Protein AF-A0A816E0L8-F1 (afdb_monomer_lite)

Radius of gyration: 27.02 Å; chains: 1; bounding box: 52×31×82 Å

Sequence (98 aa):
MATENIKGEQQKRLEARKTYIEQHIKPLPDFASQSDANILAYCKELQQQLQQHEETRYDFEIKIRKQDYDINELTIKINDIKGKFVKPSLKKVSKTEQ

Organism: NCBI:txid1234261

InterPro domains:
  IPR001978 Troponin [PF00992] (2-98)
  IPR038077 Troponin domain superfamily [G3DSA:1.20.5.350] (1-98)
  IPR038077 Troponin domain superfamily [SSF90250] (2-96)
  IPR050875 Troponin I [PTHR13738] (2-92)

Foldseek 3Di:
DVVVVVVVVVVVVVVVVVVVCVVPDDPDDDPVPDDPVVVVVVVVVVVVVVVVVVVVVVVVVVVVVVVVVVVVVVVVVVDVVCDPDPPDDDDDDDDDDD

Secondary structure (DSSP, 8-state):
-HHHHHHHHHHHHHHHHHHHHHHHSPPPP-STTS-HHHHHHHHHHHHHHHHHHHHHHHHHHHHHHHHHHHHHHHHHHHHHHH-S--------------

Structure (mmCIF, N/CA/C/O backbone):
data_AF-A0A816E0L8-F1
#
_entry.id   AF-A0A816E0L8-F1
#
loop_
_atom_site.group_PDB
_atom_site.id
_atom_site.type_symbol
_atom_site.label_atom_id
_atom_site.label_alt_id
_atom_site.label_comp_id
_atom_site.label_asym_id
_atom_site.label_entity_id
_atom_site.label_seq_id
_atom_site.pdbx_PDB_ins_code
_atom_site.Cartn_x
_atom_site.Cartn_y
_atom_site.Cartn_z
_atom_site.occupancy
_atom_site.B_iso_or_equiv
_atom_site.auth_seq_id
_atom_site.auth_comp_id
_atom_site.auth_asym_id
_atom_site.auth_atom_id
_atom_site.pdbx_PDB_model_num
ATOM 1 N N . MET A 1 1 ? 6.184 7.400 30.209 1.00 63.25 1 MET A N 1
ATOM 2 C CA . MET A 1 1 ? 5.754 5.990 29.998 1.00 63.25 1 MET A CA 1
ATOM 3 C C . MET A 1 1 ? 4.806 5.810 28.807 1.00 63.25 1 MET A C 1
ATOM 5 O O . MET A 1 1 ? 5.293 5.378 27.775 1.00 63.25 1 MET A O 1
ATOM 9 N N . ALA A 1 2 ? 3.511 6.163 28.854 1.00 72.25 2 ALA A N 1
ATOM 10 C CA . ALA A 1 2 ? 2.610 5.941 27.700 1.00 72.25 2 ALA A CA 1
ATOM 11 C C . ALA A 1 2 ? 2.994 6.758 26.446 1.00 72.25 2 ALA A C 1
ATOM 13 O O . ALA A 1 2 ? 3.036 6.235 25.339 1.00 72.25 2 ALA A O 1
ATOM 14 N N . THR A 1 3 ? 3.343 8.031 26.626 1.00 75.44 3 THR A N 1
ATOM 15 C CA . THR A 1 3 ? 3.754 8.936 25.540 1.00 75.44 3 THR A CA 1
ATOM 16 C C . THR A 1 3 ? 5.124 8.595 24.949 1.00 75.44 3 THR A C 1
ATOM 18 O O . THR A 1 3 ? 5.308 8.707 23.741 1.00 75.44 3 THR A O 1
ATOM 21 N N . GLU A 1 4 ? 6.075 8.147 25.769 1.00 76.81 4 GLU A N 1
ATOM 22 C CA . GLU A 1 4 ? 7.371 7.627 25.300 1.00 76.81 4 GLU A CA 1
ATOM 23 C C . GLU A 1 4 ? 7.215 6.341 24.490 1.00 76.81 4 GLU A C 1
ATOM 25 O O . GLU A 1 4 ? 7.819 6.230 23.427 1.00 76.81 4 GLU A O 1
ATOM 30 N N . ASN A 1 5 ? 6.362 5.412 24.933 1.00 82.19 5 ASN A N 1
ATOM 31 C CA . ASN A 1 5 ? 6.102 4.177 24.194 1.00 82.19 5 ASN A CA 1
ATOM 32 C C . ASN A 1 5 ? 5.481 4.462 22.816 1.00 82.19 5 ASN A C 1
ATOM 34 O O . ASN A 1 5 ? 5.925 3.885 21.828 1.00 82.19 5 ASN A O 1
ATOM 38 N N . ILE A 1 6 ? 4.529 5.402 22.727 1.00 83.50 6 ILE A N 1
ATOM 39 C CA . ILE A 1 6 ? 3.923 5.817 21.447 1.00 83.50 6 ILE A CA 1
ATOM 40 C C . ILE A 1 6 ? 4.976 6.414 20.504 1.00 83.50 6 ILE A C 1
ATOM 42 O O . ILE A 1 6 ? 5.021 6.058 19.328 1.00 83.50 6 ILE A O 1
ATOM 46 N N . LYS A 1 7 ? 5.852 7.293 21.008 1.00 84.06 7 LYS A N 1
ATOM 47 C CA . LYS A 1 7 ? 6.938 7.876 20.201 1.00 84.06 7 LYS A CA 1
ATOM 48 C C . LYS A 1 7 ? 7.928 6.810 19.726 1.00 84.06 7 LYS A C 1
ATOM 50 O O . LYS A 1 7 ? 8.318 6.816 18.561 1.00 84.06 7 LYS A O 1
ATOM 55 N N . GLY A 1 8 ? 8.301 5.880 20.604 1.00 87.00 8 GLY A N 1
ATOM 56 C CA . GLY A 1 8 ? 9.184 4.767 20.263 1.00 87.00 8 GLY A CA 1
ATOM 57 C C . GLY A 1 8 ? 8.587 3.840 19.200 1.00 87.00 8 GLY A C 1
ATOM 58 O O . GLY A 1 8 ? 9.286 3.433 18.276 1.00 87.00 8 GLY A O 1
ATOM 59 N N . GLU A 1 9 ? 7.292 3.534 19.281 1.00 86.31 9 GLU A N 1
ATOM 60 C CA . GLU A 1 9 ? 6.601 2.708 18.284 1.00 86.31 9 GLU A CA 1
ATOM 61 C C . GLU A 1 9 ? 6.481 3.413 16.925 1.00 86.31 9 GLU A C 1
ATOM 63 O O . GLU A 1 9 ? 6.736 2.804 15.885 1.00 86.31 9 GLU A O 1
ATOM 68 N N . GLN A 1 10 ? 6.172 4.715 16.922 1.00 86.19 10 GLN A N 1
ATOM 69 C CA . GLN A 1 10 ? 6.163 5.521 15.699 1.00 86.19 10 GLN A CA 1
ATOM 70 C C . GLN A 1 10 ? 7.527 5.508 15.011 1.00 86.19 10 GLN A C 1
ATOM 72 O O . GLN A 1 10 ? 7.594 5.290 13.801 1.00 86.19 10 GLN A O 1
ATOM 77 N N . GLN A 1 11 ? 8.606 5.677 15.776 1.00 89.06 11 GLN A N 1
ATOM 78 C CA . GLN A 1 11 ? 9.962 5.648 15.239 1.00 89.06 11 GLN A CA 1
ATOM 79 C C . GLN A 1 11 ? 10.294 4.285 14.615 1.00 89.06 11 GLN A C 1
ATOM 81 O O . GLN A 1 11 ? 10.722 4.230 13.463 1.00 89.06 11 GLN A O 1
ATOM 86 N N . LYS A 1 12 ? 9.983 3.181 15.308 1.00 92.06 12 LYS A N 1
ATOM 87 C CA . LYS A 1 12 ? 10.166 1.819 14.774 1.00 92.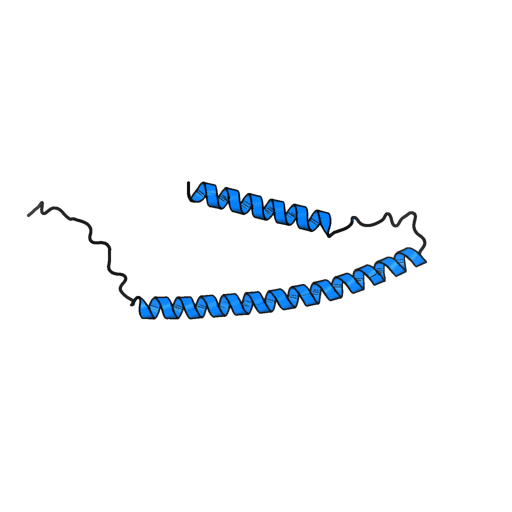06 12 LYS A CA 1
ATOM 88 C C . LYS A 1 12 ? 9.375 1.586 13.489 1.00 92.06 12 LYS A C 1
ATOM 90 O O . LYS A 1 12 ? 9.872 0.960 12.558 1.00 92.06 12 LYS A O 1
ATOM 95 N N . ARG A 1 13 ? 8.143 2.098 13.412 1.00 91.62 13 ARG A N 1
ATOM 96 C CA . ARG A 1 13 ? 7.302 1.990 12.212 1.00 91.62 13 ARG A CA 1
ATOM 97 C C . ARG A 1 13 ? 7.877 2.786 11.036 1.00 91.62 13 ARG A C 1
ATOM 99 O O . ARG A 1 13 ? 7.814 2.313 9.902 1.00 91.62 13 ARG A O 1
ATOM 106 N N . LEU A 1 14 ? 8.424 3.976 11.286 1.00 91.88 14 LEU A N 1
ATOM 107 C CA . LEU A 1 14 ? 9.085 4.786 10.259 1.00 91.88 14 LEU A CA 1
ATOM 108 C C . LEU A 1 14 ? 10.367 4.117 9.753 1.00 91.88 14 LEU A C 1
ATOM 110 O O . LEU A 1 14 ? 10.589 4.068 8.545 1.00 91.88 14 LEU A O 1
ATOM 114 N N . GLU A 1 15 ? 11.167 3.554 10.654 1.00 94.31 15 GLU A N 1
ATOM 115 C CA . GLU A 1 15 ? 12.378 2.804 10.309 1.00 94.31 15 GLU A CA 1
ATOM 116 C C . GLU A 1 15 ? 12.047 1.549 9.500 1.00 94.31 15 GLU A C 1
ATOM 118 O O . GLU A 1 15 ? 12.597 1.366 8.417 1.00 94.31 15 GLU A O 1
ATOM 123 N N . ALA A 1 16 ? 11.070 0.751 9.939 1.00 93.56 16 ALA A N 1
ATOM 124 C CA . ALA A 1 16 ? 10.609 -0.418 9.193 1.00 93.56 16 ALA A CA 1
ATOM 125 C C . ALA A 1 16 ? 10.106 -0.045 7.788 1.00 93.56 16 ALA A C 1
ATOM 127 O O . ALA A 1 16 ? 10.413 -0.735 6.817 1.00 93.56 16 ALA A O 1
ATOM 128 N N . ARG A 1 17 ? 9.382 1.078 7.654 1.00 93.38 17 ARG A N 1
ATOM 129 C CA . ARG A 1 17 ? 8.961 1.604 6.346 1.00 93.38 17 ARG A CA 1
ATOM 130 C C . ARG A 1 17 ? 10.165 1.961 5.476 1.00 93.38 17 ARG A C 1
ATOM 132 O O . ARG A 1 17 ? 10.159 1.638 4.292 1.00 93.38 17 ARG A O 1
ATOM 139 N N . LYS A 1 18 ? 11.175 2.628 6.039 1.00 93.25 18 LYS A N 1
ATOM 140 C CA . LYS A 1 18 ? 12.392 3.002 5.310 1.00 93.25 18 LYS A CA 1
ATOM 141 C C . LYS A 1 18 ? 13.137 1.758 4.818 1.00 93.25 18 LYS A C 1
ATOM 143 O O . LYS A 1 18 ? 13.404 1.660 3.626 1.00 93.25 18 LYS A O 1
ATOM 148 N N . THR A 1 19 ? 13.368 0.782 5.695 1.00 93.56 19 THR A N 1
ATOM 149 C CA . THR A 1 19 ? 14.021 -0.487 5.342 1.00 93.56 19 THR A CA 1
ATOM 150 C C . THR A 1 19 ? 13.239 -1.257 4.279 1.00 93.56 19 THR A C 1
ATOM 152 O O . 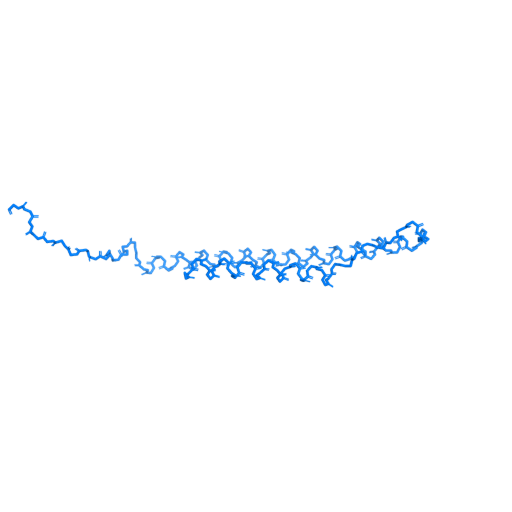THR A 1 19 ? 13.831 -1.776 3.338 1.00 93.56 19 THR A O 1
ATOM 155 N N . TYR A 1 20 ? 11.906 -1.296 4.376 1.00 93.38 20 TYR A N 1
ATOM 156 C CA . TYR A 1 20 ? 11.066 -1.932 3.361 1.00 93.38 20 TYR A CA 1
ATOM 157 C C . TYR A 1 20 ? 11.235 -1.265 1.990 1.00 93.38 20 TYR A C 1
ATOM 159 O O . TYR A 1 20 ? 11.424 -1.955 0.992 1.00 93.38 20 TYR A O 1
ATOM 167 N N . ILE A 1 21 ? 11.210 0.069 1.935 1.00 91.38 21 ILE A N 1
ATOM 168 C CA . ILE A 1 21 ? 11.393 0.819 0.686 1.00 91.38 21 ILE A CA 1
ATOM 169 C C . ILE A 1 21 ? 12.774 0.538 0.083 1.00 91.38 21 ILE A C 1
ATOM 171 O O . ILE A 1 21 ? 12.861 0.233 -1.102 1.00 91.38 21 ILE A O 1
ATOM 175 N N . GLU A 1 22 ? 13.831 0.579 0.894 1.00 90.69 22 GLU A N 1
ATOM 176 C CA . GLU A 1 22 ? 15.206 0.320 0.444 1.00 90.69 22 GLU A CA 1
ATOM 177 C C . GLU A 1 22 ? 15.394 -1.101 -0.111 1.00 90.69 22 GLU A C 1
ATOM 179 O O . GLU A 1 22 ? 16.160 -1.296 -1.050 1.00 90.69 22 GLU A O 1
ATOM 184 N N . GLN A 1 23 ? 14.684 -2.094 0.431 1.00 91.25 23 GLN A N 1
ATOM 185 C CA . GLN A 1 23 ? 14.753 -3.479 -0.048 1.00 91.25 23 GLN A CA 1
ATOM 186 C C . GLN A 1 23 ? 13.998 -3.711 -1.363 1.00 91.25 23 GLN A C 1
ATOM 188 O O . GLN A 1 23 ? 14.381 -4.585 -2.139 1.00 91.25 23 GLN A O 1
ATOM 193 N N . HIS A 1 24 ? 12.918 -2.965 -1.606 1.00 87.31 24 HIS A N 1
ATOM 194 C CA . HIS A 1 24 ? 12.011 -3.224 -2.729 1.00 87.31 24 HIS A CA 1
ATOM 195 C C . HIS A 1 24 ? 12.237 -2.283 -3.915 1.00 87.31 24 HIS A C 1
ATOM 197 O O . HIS A 1 24 ? 11.979 -2.671 -5.053 1.00 87.31 24 HIS A O 1
ATOM 203 N N . ILE A 1 25 ? 12.733 -1.066 -3.679 1.00 87.19 25 ILE A N 1
ATOM 204 C CA . ILE A 1 25 ? 12.999 -0.092 -4.738 1.00 87.19 25 ILE A CA 1
ATOM 205 C C . ILE A 1 25 ? 14.474 -0.160 -5.114 1.00 87.19 25 ILE A C 1
ATOM 207 O O . ILE A 1 25 ? 15.345 0.342 -4.404 1.00 87.19 25 ILE A O 1
ATOM 211 N N . LYS A 1 26 ? 14.753 -0.770 -6.268 1.00 83.00 26 LYS A N 1
ATOM 212 C CA . LYS A 1 26 ? 16.097 -0.766 -6.850 1.00 83.00 26 LYS A CA 1
ATOM 213 C C . LYS A 1 26 ? 16.449 0.652 -7.321 1.00 83.00 26 LYS A C 1
ATOM 215 O O . LYS A 1 26 ? 15.583 1.331 -7.880 1.00 83.00 26 LYS A O 1
ATOM 220 N N . PRO A 1 27 ? 17.699 1.108 -7.133 1.00 86.06 27 PRO A N 1
ATOM 221 C CA . PRO A 1 27 ? 18.151 2.355 -7.732 1.00 86.06 27 PRO A CA 1
ATOM 222 C C . PRO A 1 27 ? 18.057 2.261 -9.256 1.00 86.06 27 PRO A C 1
ATOM 224 O O . PRO A 1 27 ? 18.236 1.187 -9.835 1.00 86.06 27 PRO A O 1
ATOM 227 N N . LEU A 1 28 ? 17.775 3.394 -9.899 1.00 86.88 28 LEU A N 1
ATOM 228 C CA . LEU A 1 28 ? 17.726 3.448 -11.354 1.00 86.88 28 LEU A CA 1
ATOM 229 C C . LEU A 1 28 ? 19.103 3.089 -11.936 1.00 86.88 28 LEU A C 1
ATOM 231 O O . LEU A 1 28 ? 20.121 3.529 -11.392 1.00 86.88 28 LEU A O 1
ATOM 235 N N . PRO A 1 29 ? 19.147 2.298 -13.020 1.00 86.31 29 PRO A N 1
ATOM 236 C CA . PRO A 1 29 ? 20.394 2.005 -13.702 1.00 86.31 29 PRO A CA 1
ATOM 237 C C . PRO A 1 29 ? 20.967 3.278 -14.332 1.00 86.31 29 PRO A C 1
ATOM 239 O O . PRO A 1 29 ? 20.243 4.230 -14.626 1.00 86.31 29 PRO A O 1
ATOM 242 N N . ASP A 1 30 ? 22.276 3.280 -14.568 1.00 88.00 30 ASP A N 1
ATOM 243 C CA . ASP A 1 30 ? 22.891 4.321 -15.383 1.00 88.00 30 ASP A CA 1
ATOM 244 C C . ASP A 1 30 ? 22.447 4.156 -16.841 1.00 88.00 30 ASP A C 1
ATOM 246 O O . ASP A 1 30 ? 22.758 3.162 -17.498 1.00 88.00 30 ASP A O 1
ATOM 250 N N . PHE A 1 31 ? 21.694 5.133 -17.339 1.00 85.19 31 PHE A N 1
ATOM 251 C CA . PHE A 1 31 ? 21.169 5.120 -18.701 1.00 85.19 31 PHE A CA 1
ATOM 252 C C . PHE A 1 31 ? 22.186 5.617 -19.732 1.00 85.19 31 PHE A C 1
ATOM 254 O O . PHE A 1 31 ? 22.020 5.331 -20.913 1.00 85.19 31 PHE A O 1
ATOM 261 N N . ALA A 1 32 ? 23.243 6.326 -19.316 1.00 86.56 32 ALA A N 1
ATOM 262 C CA . ALA A 1 32 ? 24.232 6.886 -20.240 1.00 86.56 32 ALA A CA 1
ATOM 263 C C . ALA A 1 32 ? 25.113 5.810 -20.898 1.00 86.56 32 ALA A C 1
ATOM 265 O O . ALA A 1 32 ? 25.637 6.015 -21.991 1.00 86.56 32 ALA A O 1
ATOM 266 N N . SER A 1 33 ? 25.268 4.660 -20.240 1.00 85.12 33 SER A N 1
ATOM 267 C CA . SER A 1 33 ? 26.054 3.515 -20.711 1.00 85.12 33 SER A CA 1
ATOM 268 C C . SER A 1 33 ? 25.216 2.418 -21.389 1.00 85.12 33 SER A C 1
ATOM 270 O O . SER A 1 33 ? 25.760 1.395 -21.807 1.00 85.12 33 SER A O 1
ATOM 272 N N . GLN A 1 34 ? 23.897 2.607 -21.512 1.00 87.62 34 GLN A N 1
ATOM 273 C CA . GLN A 1 34 ? 22.959 1.618 -22.053 1.00 87.62 34 GLN A CA 1
ATOM 274 C C . GLN A 1 34 ? 22.633 1.880 -23.530 1.00 87.62 34 GLN A C 1
ATOM 276 O O . GLN A 1 34 ? 22.692 3.006 -24.011 1.00 87.62 34 GLN A O 1
ATOM 281 N N . SER A 1 35 ? 22.248 0.824 -24.252 1.00 91.75 35 SER A N 1
ATOM 282 C CA . SER A 1 35 ? 21.712 0.960 -25.612 1.00 91.75 35 SER A CA 1
ATOM 283 C C . SER A 1 35 ? 20.252 1.424 -25.598 1.00 91.75 35 SER A C 1
ATOM 285 O O . SER A 1 35 ? 19.503 1.090 -24.676 1.00 91.75 35 SER A O 1
ATOM 287 N N . ASP A 1 36 ? 19.810 2.096 -26.664 1.00 90.94 36 ASP A N 1
ATOM 288 C CA . ASP A 1 36 ? 18.418 2.551 -26.821 1.00 90.94 36 ASP A CA 1
ATOM 289 C C . ASP A 1 36 ? 17.396 1.412 -26.660 1.00 90.94 36 ASP A C 1
ATOM 291 O O . ASP A 1 36 ? 16.328 1.591 -26.070 1.00 90.94 36 ASP A O 1
ATOM 295 N N . ALA A 1 37 ? 17.736 0.210 -27.136 1.00 93.00 37 ALA A N 1
ATOM 296 C CA . ALA A 1 37 ? 16.886 -0.971 -27.006 1.00 93.00 37 ALA A CA 1
ATOM 297 C C . ALA A 1 37 ? 16.702 -1.397 -25.538 1.00 93.00 37 ALA A C 1
ATOM 299 O O . ALA A 1 37 ? 15.585 -1.718 -25.126 1.00 93.00 37 ALA A O 1
ATOM 300 N N . ASN A 1 38 ? 17.774 -1.360 -24.739 1.00 91.19 38 ASN A N 1
ATOM 301 C CA . ASN A 1 38 ? 17.720 -1.695 -23.315 1.00 91.19 38 ASN A CA 1
ATOM 302 C C . ASN A 1 38 ? 16.940 -0.646 -22.519 1.00 91.19 38 ASN A C 1
ATOM 304 O O . ASN A 1 38 ? 16.154 -1.003 -21.644 1.00 91.19 38 ASN A O 1
ATOM 308 N N . ILE A 1 39 ? 17.114 0.637 -22.849 1.00 91.50 39 ILE A N 1
ATOM 309 C CA . ILE A 1 39 ? 16.364 1.733 -22.222 1.00 91.50 39 ILE A CA 1
ATOM 310 C C . ILE A 1 39 ? 14.866 1.546 -22.485 1.00 91.50 39 ILE A C 1
ATOM 312 O O . ILE A 1 39 ? 14.059 1.592 -21.558 1.00 91.50 39 ILE A O 1
ATOM 316 N N . LEU A 1 40 ? 14.484 1.248 -23.730 1.00 93.38 40 LEU A N 1
ATOM 317 C CA . LEU A 1 40 ? 13.085 1.035 -24.096 1.00 93.38 40 LEU A CA 1
ATOM 318 C C . LEU A 1 40 ? 12.476 -0.206 -23.423 1.00 93.38 40 LEU A C 1
ATOM 320 O O . LEU A 1 40 ? 11.307 -0.180 -23.031 1.00 93.38 40 LEU A O 1
ATOM 324 N N . ALA A 1 41 ? 13.249 -1.283 -23.263 1.00 93.00 41 ALA A N 1
ATOM 325 C CA . ALA A 1 41 ? 12.825 -2.458 -22.502 1.00 93.00 41 ALA A CA 1
ATOM 326 C C . ALA A 1 41 ? 12.596 -2.120 -21.018 1.00 93.00 41 ALA A C 1
ATOM 328 O O . ALA A 1 41 ? 11.558 -2.480 -20.463 1.00 93.00 41 ALA A O 1
ATOM 329 N N . TYR A 1 42 ? 13.504 -1.355 -20.410 1.00 92.44 42 TYR A N 1
ATOM 330 C CA . TYR A 1 42 ? 13.393 -0.927 -19.017 1.00 92.44 42 TYR A CA 1
ATOM 331 C C . TYR A 1 42 ? 12.185 -0.007 -18.779 1.00 92.44 42 TYR A C 1
ATOM 333 O O . TYR A 1 42 ? 11.449 -0.186 -17.811 1.00 92.44 42 TYR A O 1
ATOM 341 N N . CYS A 1 43 ? 11.901 0.929 -19.692 1.00 92.62 43 CYS A N 1
ATOM 342 C CA . CYS A 1 43 ? 10.696 1.760 -19.613 1.00 92.62 43 CYS A CA 1
ATOM 343 C C . CYS A 1 43 ? 9.407 0.924 -19.636 1.00 92.62 43 CYS A C 1
ATOM 345 O O . CYS A 1 43 ? 8.461 1.233 -18.912 1.00 92.62 43 CYS A O 1
ATOM 347 N N . LYS A 1 44 ? 9.363 -0.145 -20.442 1.00 95.44 44 LYS A N 1
ATOM 348 C CA . LYS A 1 44 ? 8.211 -1.060 -20.482 1.00 95.44 44 LYS A CA 1
ATOM 349 C C . LYS A 1 44 ? 8.061 -1.848 -19.181 1.00 95.44 44 LYS A C 1
ATOM 351 O O . LYS A 1 44 ? 6.940 -1.992 -18.701 1.00 95.44 44 LYS A O 1
ATOM 356 N N . GLU A 1 45 ? 9.166 -2.319 -18.606 1.00 93.88 45 GLU A N 1
ATOM 357 C CA . GLU A 1 45 ? 9.162 -3.003 -17.307 1.00 93.88 45 GLU A CA 1
ATOM 358 C C . GLU A 1 45 ? 8.634 -2.082 -16.198 1.00 93.88 45 GLU A C 1
ATOM 360 O O . GLU A 1 45 ? 7.724 -2.464 -15.461 1.00 93.88 45 GLU A O 1
ATOM 365 N N . LEU A 1 46 ? 9.133 -0.843 -16.125 1.00 92.88 46 LEU A N 1
ATOM 366 C CA . LEU A 1 46 ? 8.659 0.147 -15.155 1.00 92.88 46 LEU A CA 1
ATOM 367 C C . LEU A 1 46 ? 7.169 0.449 -15.319 1.00 92.88 46 LEU A C 1
ATOM 369 O O . LEU A 1 46 ? 6.449 0.534 -14.327 1.00 92.88 46 LEU A O 1
ATOM 373 N N . GLN A 1 47 ? 6.691 0.583 -16.558 1.00 95.50 47 GLN A N 1
ATOM 374 C CA . GLN A 1 47 ? 5.274 0.822 -16.827 1.00 95.50 47 GLN A CA 1
ATOM 375 C C . GLN A 1 47 ? 4.401 -0.342 -16.337 1.00 95.50 47 GLN A C 1
ATOM 377 O O . GLN A 1 47 ? 3.341 -0.118 -15.751 1.00 95.50 47 GLN A O 1
ATOM 382 N N . GLN A 1 48 ? 4.847 -1.584 -16.542 1.00 96.25 48 GLN A N 1
ATOM 383 C CA . GLN A 1 48 ? 4.144 -2.771 -16.060 1.00 96.25 48 GLN A CA 1
ATOM 384 C C . GLN A 1 48 ? 4.113 -2.827 -14.526 1.00 96.25 48 GLN A C 1
ATOM 386 O O . GLN A 1 48 ? 3.066 -3.106 -13.941 1.00 96.25 48 GLN A O 1
ATOM 391 N N . GLN A 1 49 ? 5.240 -2.541 -13.869 1.00 93.88 49 GLN A N 1
ATOM 392 C CA . GLN A 1 49 ? 5.315 -2.484 -12.407 1.00 93.88 49 GLN A CA 1
ATOM 393 C C . GLN A 1 49 ? 4.408 -1.388 -11.842 1.00 93.88 49 GLN A C 1
ATOM 395 O O . GLN A 1 49 ? 3.673 -1.632 -10.887 1.00 93.88 49 GLN A O 1
ATOM 400 N N . LEU A 1 50 ? 4.406 -0.200 -12.456 1.00 94.75 50 LEU A N 1
ATOM 401 C CA . LEU A 1 50 ? 3.536 0.905 -12.059 1.00 94.75 50 LEU A CA 1
ATOM 402 C C . LEU A 1 50 ? 2.064 0.490 -12.099 1.00 94.75 50 LEU A C 1
ATOM 404 O O . LEU A 1 50 ? 1.358 0.684 -11.114 1.00 94.75 50 LEU A O 1
ATOM 408 N N . GLN A 1 51 ? 1.627 -0.145 -13.189 1.00 96.81 51 GLN A N 1
ATOM 409 C CA . GLN A 1 51 ? 0.251 -0.618 -13.328 1.00 96.81 51 GLN A CA 1
ATOM 410 C C . GLN A 1 51 ? -0.143 -1.591 -12.202 1.00 96.81 51 GLN A C 1
ATOM 412 O O . GLN A 1 51 ? -1.195 -1.432 -11.584 1.00 96.81 51 GLN A O 1
ATOM 417 N N . GLN A 1 52 ? 0.716 -2.566 -11.888 1.00 96.12 52 GLN A N 1
ATOM 418 C CA . GLN A 1 52 ? 0.469 -3.530 -10.806 1.00 96.12 52 GLN A CA 1
ATOM 419 C C . GLN A 1 52 ? 0.428 -2.858 -9.425 1.00 96.12 52 GLN A C 1
ATOM 421 O O . GLN A 1 52 ? -0.398 -3.193 -8.569 1.00 96.12 52 GLN A O 1
ATOM 426 N N . HIS A 1 53 ? 1.324 -1.899 -9.188 1.00 94.94 53 HIS A N 1
ATOM 427 C CA . HIS A 1 53 ? 1.362 -1.149 -7.939 1.00 94.94 53 HIS A CA 1
ATOM 428 C C . HIS A 1 53 ? 0.145 -0.236 -7.777 1.00 94.94 53 HIS A C 1
ATOM 430 O O . HIS A 1 53 ? -0.359 -0.107 -6.662 1.00 94.94 53 HIS A O 1
ATOM 436 N N . GLU A 1 54 ? -0.355 0.365 -8.857 1.00 96.62 54 GLU A N 1
ATOM 437 C CA . GLU A 1 54 ? -1.574 1.173 -8.838 1.00 96.62 54 GLU A CA 1
ATOM 438 C C . GLU A 1 54 ? -2.810 0.340 -8.502 1.00 96.62 54 GLU A C 1
ATOM 440 O O . GLU A 1 54 ? -3.582 0.742 -7.629 1.00 96.62 54 GLU A O 1
ATOM 445 N N . GLU A 1 55 ? -2.959 -0.832 -9.121 1.00 96.94 55 GLU A N 1
ATOM 446 C CA . GLU A 1 55 ? -4.025 -1.790 -8.803 1.00 96.94 55 GLU A CA 1
ATOM 447 C C . GLU A 1 55 ? -3.978 -2.187 -7.321 1.00 96.94 55 GLU A C 1
ATOM 449 O O . GLU A 1 55 ? -4.949 -2.023 -6.581 1.00 96.94 55 GLU A O 1
ATOM 454 N N . THR A 1 56 ? -2.800 -2.596 -6.846 1.00 96.38 56 THR A N 1
ATOM 455 C CA . THR A 1 56 ? -2.597 -2.978 -5.442 1.00 96.38 56 THR A CA 1
ATOM 456 C C . THR A 1 56 ? -2.911 -1.821 -4.488 1.00 96.38 56 THR A C 1
ATOM 458 O O . THR A 1 56 ? -3.546 -2.009 -3.447 1.00 96.38 56 THR A O 1
ATOM 461 N N . ARG A 1 57 ? -2.479 -0.598 -4.824 1.00 96.94 57 ARG A N 1
ATOM 462 C CA . ARG A 1 57 ? -2.751 0.606 -4.027 1.00 96.94 57 ARG A CA 1
ATOM 463 C C . ARG A 1 57 ? -4.250 0.877 -3.950 1.00 96.94 57 ARG A C 1
ATOM 465 O O . ARG A 1 57 ? -4.743 1.194 -2.868 1.00 96.94 57 ARG A O 1
ATOM 472 N N . TYR A 1 58 ? -4.953 0.760 -5.073 1.00 97.62 58 TYR A N 1
ATOM 473 C CA . TYR A 1 58 ? -6.396 0.953 -5.140 1.00 97.62 58 TYR A CA 1
ATOM 474 C C . TYR A 1 58 ? -7.133 -0.055 -4.250 1.00 97.62 58 TYR A C 1
ATOM 476 O O . TYR A 1 58 ? -7.946 0.344 -3.416 1.00 97.62 58 TYR A O 1
ATOM 484 N N . ASP A 1 59 ? -6.779 -1.338 -4.330 1.00 97.50 59 ASP A N 1
ATOM 485 C CA . ASP A 1 59 ? -7.355 -2.388 -3.486 1.00 97.50 59 ASP A CA 1
ATOM 486 C C . ASP A 1 59 ? -7.188 -2.101 -1.991 1.00 97.50 59 ASP A C 1
ATOM 488 O O . ASP A 1 59 ? -8.124 -2.269 -1.201 1.00 97.50 59 ASP A O 1
ATOM 492 N N . PHE A 1 60 ? -5.995 -1.658 -1.581 1.00 97.31 60 PHE A N 1
ATOM 493 C CA . PHE A 1 60 ? -5.755 -1.257 -0.197 1.00 97.31 60 PHE A CA 1
ATOM 494 C C . PHE A 1 60 ? -6.574 -0.031 0.196 1.00 97.31 60 PHE A C 1
ATOM 496 O O . PHE A 1 60 ? -7.134 -0.014 1.290 1.00 97.31 60 PHE A O 1
ATOM 503 N N . GLU A 1 61 ? -6.691 0.967 -0.678 1.00 97.31 61 GLU A N 1
ATOM 504 C CA . GLU A 1 61 ? -7.481 2.170 -0.413 1.00 97.31 61 GLU A CA 1
ATOM 505 C C . GLU A 1 61 ? -8.958 1.830 -0.167 1.00 97.31 61 GLU A C 1
ATOM 507 O O . GLU A 1 61 ? -9.558 2.316 0.793 1.00 97.31 61 GLU A O 1
ATOM 512 N N . ILE A 1 62 ? -9.534 0.939 -0.979 1.00 98.00 62 ILE A N 1
ATOM 513 C CA . ILE A 1 62 ? -10.914 0.474 -0.802 1.00 98.00 62 ILE A CA 1
ATOM 514 C C . ILE A 1 62 ? -11.075 -0.315 0.501 1.00 98.00 62 ILE A C 1
ATOM 516 O O . ILE A 1 62 ? -12.037 -0.086 1.239 1.00 98.00 62 ILE A O 1
ATOM 520 N N . LYS A 1 63 ? -10.132 -1.211 0.823 1.00 97.75 63 LYS A N 1
ATOM 521 C CA . LYS A 1 63 ? -10.154 -1.970 2.085 1.00 97.75 63 LYS A CA 1
ATOM 522 C C . LYS A 1 63 ? -10.090 -1.046 3.300 1.00 97.75 63 LYS A C 1
ATOM 52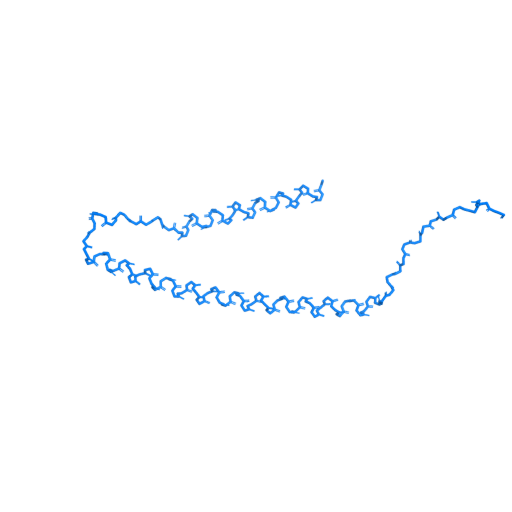4 O O . LYS A 1 63 ? -10.898 -1.212 4.208 1.00 97.75 63 LYS A O 1
ATOM 529 N N . ILE A 1 64 ? -9.186 -0.065 3.294 1.00 97.69 64 ILE A N 1
ATOM 530 C CA . ILE A 1 64 ? -9.045 0.919 4.376 1.00 97.69 64 ILE A CA 1
ATOM 531 C C . ILE A 1 64 ? -10.328 1.740 4.509 1.00 97.69 64 ILE A C 1
ATOM 533 O O . ILE A 1 64 ? -10.879 1.824 5.599 1.00 97.69 64 ILE A O 1
ATOM 537 N N . ARG A 1 65 ? -10.878 2.253 3.401 1.00 97.44 65 ARG A N 1
ATOM 538 C CA . ARG A 1 65 ? -12.129 3.029 3.421 1.00 97.44 65 ARG A CA 1
ATOM 539 C C . ARG A 1 65 ? -13.293 2.233 4.017 1.00 97.44 65 ARG A C 1
ATOM 541 O O . ARG A 1 65 ? -14.089 2.784 4.774 1.00 97.44 65 ARG A O 1
ATOM 548 N N . LYS A 1 66 ? -13.395 0.940 3.693 1.00 97.38 66 LYS A N 1
ATOM 549 C CA . LYS A 1 66 ? -14.401 0.053 4.291 1.00 97.38 66 LYS A CA 1
ATOM 550 C C . LYS A 1 66 ? -14.163 -0.138 5.790 1.00 97.38 66 LYS A C 1
ATOM 552 O O . LYS A 1 66 ? -15.107 -0.046 6.563 1.00 97.38 66 LYS A O 1
ATOM 557 N N . GLN A 1 67 ? -12.917 -0.371 6.197 1.00 97.69 67 GLN A N 1
ATOM 558 C CA . GLN A 1 67 ? -12.564 -0.502 7.610 1.00 97.69 67 GLN A CA 1
ATOM 559 C C . GLN A 1 67 ? -12.882 0.773 8.399 1.00 97.69 67 GLN A C 1
ATOM 561 O O . GLN A 1 67 ? -13.445 0.676 9.483 1.00 97.69 67 GLN A O 1
ATOM 566 N N . ASP A 1 68 ? -12.594 1.954 7.850 1.00 97.44 68 ASP A N 1
ATOM 567 C CA . ASP A 1 68 ? -12.926 3.239 8.474 1.00 97.44 68 ASP A CA 1
ATOM 568 C C . ASP A 1 68 ? -14.441 3.409 8.642 1.00 97.44 68 ASP A C 1
ATOM 570 O O . ASP A 1 68 ? -14.909 3.837 9.700 1.00 97.44 68 ASP A O 1
ATOM 574 N N . TYR A 1 69 ? -15.215 3.026 7.622 1.00 97.00 69 TYR A N 1
ATOM 575 C CA . TYR A 1 69 ? -16.674 3.012 7.699 1.00 97.00 69 TYR A CA 1
ATOM 576 C C . TYR A 1 69 ? -17.170 2.071 8.805 1.00 97.00 69 TYR A C 1
ATOM 578 O O . TYR A 1 69 ? -17.945 2.488 9.666 1.00 97.00 69 TYR A O 1
ATOM 586 N N . ASP A 1 70 ? -16.672 0.834 8.836 1.00 96.44 70 ASP A N 1
ATOM 587 C CA . ASP A 1 70 ? -17.052 -0.162 9.840 1.00 96.44 70 ASP A CA 1
ATOM 588 C C . ASP A 1 70 ? -16.676 0.301 11.262 1.00 96.44 70 ASP A C 1
ATOM 590 O O . ASP A 1 70 ? -17.466 0.153 12.197 1.00 96.44 70 ASP A O 1
ATOM 594 N N . ILE A 1 71 ? -15.501 0.920 11.439 1.00 96.81 71 ILE A N 1
ATOM 595 C CA . ILE A 1 71 ? -15.064 1.508 12.716 1.00 96.81 71 ILE A CA 1
ATOM 596 C C . ILE A 1 71 ? -16.020 2.618 13.155 1.00 96.81 71 ILE A C 1
ATOM 598 O O . ILE A 1 71 ? -16.397 2.668 14.330 1.00 96.81 71 ILE A O 1
ATOM 602 N N . ASN A 1 72 ? -16.421 3.503 12.241 1.00 95.12 72 ASN A N 1
ATOM 603 C CA . ASN A 1 72 ? -17.350 4.583 12.552 1.00 95.12 72 ASN A CA 1
ATOM 604 C C . ASN A 1 72 ? -18.721 4.037 12.978 1.00 95.12 72 ASN A C 1
ATOM 606 O O . ASN A 1 72 ? -19.231 4.411 14.035 1.00 95.12 72 ASN A O 1
ATOM 610 N N . GLU A 1 73 ? -19.274 3.091 12.220 1.00 94.81 73 GLU A N 1
ATOM 611 C CA . GLU A 1 73 ? -20.547 2.438 12.542 1.00 94.81 73 GLU A CA 1
ATOM 612 C C . GLU A 1 73 ? -20.506 1.736 13.906 1.00 94.81 73 GLU A C 1
ATOM 614 O O . GLU A 1 73 ? -21.421 1.869 14.723 1.00 94.81 73 GLU A O 1
ATOM 619 N N . LEU A 1 74 ? -19.426 1.006 14.197 1.00 94.25 74 LEU A N 1
ATOM 620 C CA . LEU A 1 74 ? -19.237 0.363 15.497 1.00 94.25 74 LEU A CA 1
ATOM 621 C C . LEU A 1 74 ? -19.088 1.387 16.625 1.00 94.25 74 LEU A C 1
ATOM 623 O O . LEU A 1 74 ? -19.624 1.18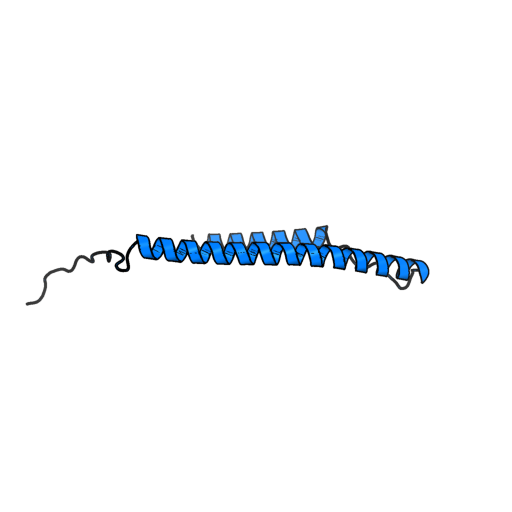0 17.713 1.00 94.25 74 LEU A O 1
ATOM 627 N N . THR A 1 75 ? -18.407 2.504 16.373 1.00 91.12 75 THR A N 1
ATOM 628 C CA . THR A 1 75 ? -18.247 3.587 17.350 1.00 91.12 75 THR A CA 1
ATOM 629 C C . THR A 1 75 ? -19.595 4.213 17.702 1.00 91.12 75 THR A C 1
ATOM 631 O O . THR A 1 75 ? -19.878 4.416 18.883 1.00 91.12 75 THR A O 1
ATOM 634 N N . ILE A 1 76 ? -20.457 4.449 16.708 1.00 89.56 76 ILE A N 1
ATOM 635 C CA . ILE A 1 76 ? -21.825 4.943 16.918 1.00 89.56 76 ILE A CA 1
ATOM 636 C C . ILE A 1 76 ? -22.620 3.945 17.767 1.00 89.56 76 ILE A C 1
ATOM 638 O O . ILE A 1 76 ? -23.137 4.321 18.817 1.00 89.56 76 ILE A O 1
ATOM 642 N N . LYS A 1 77 ? -22.623 2.656 17.399 1.00 89.50 77 LYS A N 1
ATOM 643 C CA . LYS A 1 77 ? -23.318 1.604 18.166 1.00 89.50 77 LYS A CA 1
ATOM 644 C C . LYS A 1 77 ? -22.841 1.524 19.614 1.00 89.50 77 LYS A C 1
ATOM 646 O O . LYS A 1 77 ? -23.648 1.379 20.528 1.00 89.50 77 LYS A O 1
ATOM 651 N N . ILE A 1 78 ? -21.531 1.630 19.845 1.00 88.62 78 ILE A N 1
ATOM 652 C CA . ILE A 1 78 ? -20.962 1.647 21.197 1.00 88.62 78 ILE A CA 1
ATOM 653 C C . ILE A 1 78 ? -21.466 2.858 21.982 1.00 88.62 78 ILE A C 1
ATOM 655 O O . ILE A 1 78 ? -21.784 2.718 23.164 1.00 88.62 78 ILE A O 1
ATOM 659 N N . ASN A 1 79 ? -21.530 4.032 21.356 1.00 83.69 79 ASN A N 1
ATOM 660 C CA . ASN A 1 79 ? -22.009 5.247 22.006 1.00 83.69 79 ASN A CA 1
ATOM 661 C C . ASN A 1 79 ? -23.501 5.155 22.356 1.00 83.69 79 ASN A C 1
ATOM 663 O O . ASN A 1 79 ? -23.879 5.531 23.465 1.00 83.69 79 ASN A O 1
ATOM 667 N N . ASP A 1 80 ? -24.322 4.580 21.475 1.00 85.56 80 ASP A N 1
ATOM 668 C CA . ASP A 1 80 ? -25.745 4.346 21.742 1.00 85.56 80 ASP A CA 1
ATOM 669 C C . ASP A 1 80 ? -25.953 3.356 22.901 1.00 85.56 80 ASP A C 1
ATOM 671 O O . ASP A 1 80 ? -26.770 3.605 23.788 1.00 85.56 80 ASP A O 1
ATOM 675 N N . ILE A 1 81 ? -25.160 2.275 22.961 1.00 82.38 81 ILE A N 1
ATOM 676 C CA . ILE A 1 81 ? -25.214 1.271 24.043 1.00 82.38 81 ILE A CA 1
ATOM 677 C C . ILE A 1 81 ? -24.724 1.841 25.379 1.00 82.38 81 ILE A C 1
ATOM 679 O O . ILE A 1 81 ? -25.317 1.576 26.424 1.00 82.38 81 ILE A O 1
ATOM 683 N N . LYS A 1 82 ? -23.630 2.614 25.373 1.00 74.19 82 LYS A N 1
ATOM 684 C CA . LYS A 1 82 ? -23.091 3.246 26.591 1.00 74.19 82 LYS A CA 1
ATOM 685 C C . LYS A 1 82 ? -24.023 4.324 27.149 1.00 74.19 82 LYS A C 1
ATOM 687 O O . LYS A 1 82 ? -23.872 4.700 28.311 1.00 74.19 82 LYS A O 1
ATOM 692 N N . GLY A 1 83 ? -24.992 4.772 26.350 1.00 65.94 83 GLY A N 1
ATOM 693 C CA . GLY A 1 83 ? -25.939 5.814 26.695 1.00 65.94 83 GLY A CA 1
ATOM 694 C C . GLY A 1 83 ? -25.297 7.200 26.665 1.00 65.94 83 GLY A C 1
ATOM 695 O O . GLY A 1 83 ? -24.125 7.393 26.984 1.00 65.94 83 GLY A O 1
ATOM 696 N N . LYS A 1 84 ? -26.105 8.213 26.340 1.00 65.31 84 LYS A N 1
ATOM 697 C CA . LYS A 1 84 ? -25.699 9.633 26.285 1.00 65.31 84 LYS A CA 1
ATOM 698 C C . LYS A 1 84 ? -25.106 10.171 27.602 1.00 65.31 84 LYS A C 1
ATOM 700 O O . LYS A 1 84 ? -24.489 11.231 27.6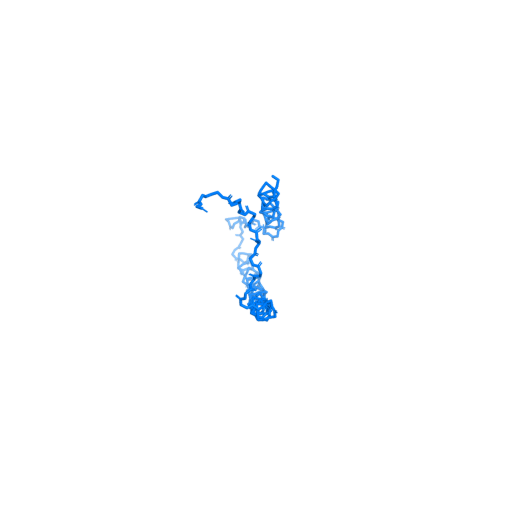13 1.00 65.31 84 LYS A O 1
ATOM 705 N N . PHE A 1 85 ? -25.310 9.450 28.706 1.00 60.19 85 PHE A N 1
ATOM 706 C CA . PHE A 1 85 ? -24.844 9.782 30.045 1.00 60.19 85 PHE A CA 1
ATOM 707 C C . PHE A 1 85 ? -23.760 8.798 30.487 1.00 60.19 85 PHE A C 1
ATOM 709 O O . PHE A 1 85 ? -24.029 7.819 31.183 1.00 60.19 85 PHE A O 1
ATOM 716 N N . VAL A 1 86 ? -22.508 9.093 30.134 1.00 63.81 86 VAL A N 1
ATOM 717 C CA . VAL A 1 86 ? -21.360 8.493 30.824 1.00 63.81 86 VAL A CA 1
ATOM 718 C C . VAL A 1 86 ? -21.496 8.858 32.301 1.00 63.81 86 VAL A C 1
ATOM 720 O O . VAL A 1 86 ? -21.510 10.044 32.630 1.00 63.81 86 VAL A O 1
ATOM 723 N N . LYS A 1 87 ? -21.638 7.863 33.188 1.00 62.28 87 LYS A N 1
ATOM 724 C CA . LYS A 1 87 ? -21.760 8.095 34.635 1.00 62.28 87 LYS A CA 1
ATOM 725 C C . LYS A 1 87 ? -20.569 8.956 35.086 1.00 62.28 87 LYS A C 1
ATOM 727 O O . LYS A 1 87 ? -19.440 8.461 35.040 1.00 62.28 87 LYS A O 1
ATOM 732 N N . PRO A 1 88 ? -20.776 10.226 35.48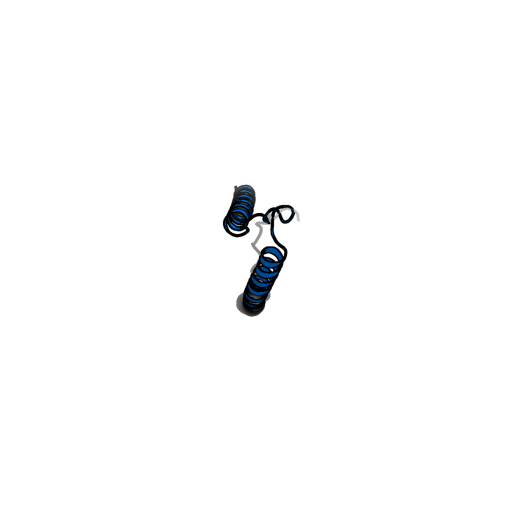3 1.00 70.69 88 PRO A N 1
ATOM 733 C CA . PRO A 1 88 ? -19.668 11.089 35.851 1.00 70.69 88 PRO A CA 1
ATOM 734 C C . PRO A 1 88 ? -18.973 10.494 37.073 1.00 70.69 88 PRO A C 1
ATOM 736 O O . PRO A 1 88 ? -19.631 10.038 38.011 1.00 70.69 88 PRO A O 1
ATOM 739 N N . SER A 1 89 ? -17.644 10.496 37.081 1.00 72.75 89 SER A N 1
ATOM 740 C CA . SER A 1 89 ? -16.879 10.133 38.270 1.00 72.75 89 SER A CA 1
ATOM 741 C C . SER A 1 89 ? -17.223 11.114 39.393 1.00 72.75 89 SER A C 1
ATOM 743 O O . SER A 1 89 ? -16.933 12.308 39.284 1.00 72.75 89 SER A O 1
ATOM 745 N N . LEU A 1 90 ? -17.862 10.620 40.456 1.00 72.88 90 LEU A N 1
ATOM 746 C CA . LEU A 1 90 ? -18.228 11.430 41.614 1.00 72.88 90 LEU A CA 1
ATOM 747 C C . LEU A 1 90 ? -16.954 11.960 42.283 1.00 72.88 90 LEU A C 1
ATOM 749 O O . LEU A 1 90 ? -16.113 11.183 42.735 1.00 72.88 90 LEU A O 1
ATOM 753 N N . LYS A 1 91 ? -16.814 13.286 42.365 1.00 75.69 91 LYS A N 1
ATOM 754 C CA . LYS A 1 91 ? -15.787 13.923 43.197 1.00 75.69 91 LYS A CA 1
ATOM 755 C C . LYS A 1 91 ? -16.325 14.049 44.622 1.00 75.69 91 LYS A C 1
ATOM 757 O O . LYS A 1 91 ? -17.441 14.521 44.820 1.00 75.69 91 LYS A O 1
ATOM 762 N N . LYS A 1 92 ? -15.537 13.633 45.617 1.00 77.31 92 LYS A N 1
ATOM 763 C CA . LYS A 1 92 ? -15.853 13.837 47.038 1.00 77.31 92 LYS A CA 1
ATOM 764 C C . LYS A 1 92 ? -15.751 15.333 47.348 1.00 77.31 92 LYS A C 1
ATOM 766 O O . LYS A 1 92 ? -14.650 15.869 47.392 1.00 77.31 92 LYS A O 1
ATOM 771 N N . VAL A 1 93 ? -16.888 15.993 47.540 1.00 72.56 93 VAL A N 1
ATOM 772 C CA . VAL A 1 93 ? -16.964 17.385 48.010 1.00 72.56 93 VAL A CA 1
ATOM 773 C C . VAL A 1 93 ? -17.126 17.372 49.531 1.00 72.56 93 VAL A C 1
ATOM 775 O O . VAL A 1 93 ? -18.017 16.693 50.045 1.00 72.56 93 VAL A O 1
ATOM 778 N N . SER A 1 94 ? -16.246 18.058 50.267 1.00 75.06 94 SER A N 1
ATOM 779 C CA . SER A 1 94 ? -16.421 18.273 51.709 1.00 75.06 94 SER A CA 1
ATOM 780 C C . SER A 1 94 ? -17.496 19.335 51.946 1.00 75.06 94 SER A C 1
ATOM 782 O O . SER A 1 94 ? -17.563 20.323 51.220 1.00 75.06 94 SER A O 1
ATOM 784 N N . LYS A 1 95 ? -18.343 19.134 52.963 1.00 68.75 95 LYS A N 1
ATOM 785 C CA . LYS A 1 95 ? -19.316 20.139 53.408 1.00 68.75 95 LYS A CA 1
ATOM 786 C C . LYS A 1 95 ? -18.616 21.170 54.296 1.00 68.75 95 LYS A C 1
ATOM 788 O O . LYS A 1 95 ? -18.448 20.926 55.483 1.00 68.75 95 LYS A O 1
ATOM 793 N N . THR A 1 96 ? -18.216 22.280 53.698 1.00 64.94 96 THR A N 1
ATOM 794 C CA . THR A 1 96 ? -17.786 23.546 54.322 1.00 64.94 96 THR A CA 1
ATOM 795 C C . THR A 1 96 ? -17.893 24.560 53.175 1.00 64.94 96 THR A C 1
ATOM 797 O O . THR A 1 96 ? -17.243 24.335 52.161 1.00 64.94 96 THR A O 1
ATOM 800 N N . GLU A 1 97 ? -18.739 25.592 53.153 1.00 55.38 97 GLU A N 1
ATOM 801 C CA . GLU A 1 97 ? -19.329 26.421 54.209 1.00 55.38 97 GLU A CA 1
ATOM 802 C C . GLU A 1 97 ? -20.761 26.867 53.827 1.00 55.38 97 GLU A C 1
ATOM 804 O O . GLU A 1 97 ? -20.956 27.491 52.783 1.00 55.38 97 GLU A O 1
ATOM 809 N N . GLN A 1 98 ? -21.742 26.513 54.666 1.00 45.19 98 GLN A N 1
ATOM 810 C CA . GLN A 1 98 ? -22.853 27.328 55.194 1.00 45.19 98 GLN A CA 1
ATOM 811 C C . GLN A 1 98 ? -23.627 26.479 56.207 1.00 45.19 98 GLN A C 1
ATOM 813 O O . GLN A 1 98 ? -23.912 25.299 55.889 1.00 45.19 98 GLN A O 1
#

pLDDT: mean 86.87, std 11.19, range [45.19, 98.0]